Protein AF-A0A931IGM1-F1 (afdb_monomer_lite)

Sequence (105 aa):
MSWKDHHLRSAIVQTVLDRAAADPADPELFADLPDLDRLFGGPEGLLTHLRYRWNNHLAAKTDQAMTEGKSVADVHLELCAEQPALRALLDAHLHTRDAASAMAR

pLDDT: mean 90.63, std 15.36, range [40.34, 98.44]

Foldseek 3Di:
DDPVLVVLLVVQLVQLLVVLVVPLQDPCSQPPRPCCCVNQVHPVSNLVVLVVVLVVVLVVQVVVCVVVVDDSVVSVVVSCVVRVSSVSNNVSCVVVVVVVVVVVD

Secondary structure (DSSP, 8-state):
--HHHHHHHHHHHHHHHHHHHH-TT-TTTTTT-TTHHHHHSSHHHHHHHHHHHHHHHHHHHHHHHHHHT--HHHHHHHHHHHSHHHHHHHHHHHHHHHHHHHHT-

Structure (mmCIF, N/CA/C/O backbone):
data_AF-A0A931IGM1-F1
#
_entry.id   AF-A0A931IGM1-F1
#
loop_
_atom_site.group_PDB
_atom_site.id
_atom_site.type_symbol
_atom_site.label_atom_id
_atom_site.label_alt_id
_atom_site.label_comp_id
_atom_site.label_asym_id
_atom_site.label_entity_id
_atom_site.label_seq_id
_atom_site.pdbx_PDB_ins_code
_atom_site.Cartn_x
_atom_site.Cartn_y
_atom_site.Cartn_z
_atom_site.occupancy
_atom_site.B_iso_or_equiv
_atom_site.auth_seq_id
_atom_site.auth_comp_id
_atom_site.auth_asym_id
_atom_site.auth_atom_id
_atom_site.pdbx_PDB_model_num
ATOM 1 N N . MET A 1 1 ? 7.891 19.972 -4.138 1.00 73.56 1 MET A N 1
ATOM 2 C CA . MET A 1 1 ? 7.266 18.907 -4.953 1.00 73.56 1 MET A CA 1
ATOM 3 C C . MET A 1 1 ? 6.210 19.546 -5.842 1.00 73.56 1 MET A C 1
ATOM 5 O O . MET A 1 1 ? 5.477 20.385 -5.333 1.00 73.56 1 MET A O 1
ATOM 9 N N . SER A 1 2 ? 6.178 19.238 -7.142 1.00 94.12 2 SER A N 1
ATOM 10 C CA . SER A 1 2 ? 5.201 19.833 -8.071 1.00 94.12 2 SER A CA 1
ATOM 11 C C . SER A 1 2 ? 3.855 19.094 -8.042 1.00 94.12 2 SER A C 1
ATOM 13 O O . SER A 1 2 ? 3.781 17.942 -7.616 1.00 94.12 2 SER A O 1
ATOM 15 N N . TRP A 1 3 ? 2.790 19.728 -8.546 1.00 94.25 3 TRP A N 1
ATOM 16 C CA . TRP A 1 3 ? 1.489 19.071 -8.762 1.00 94.25 3 TRP A CA 1
ATOM 17 C C . TRP A 1 3 ? 1.606 17.827 -9.655 1.00 94.25 3 TRP A C 1
ATOM 19 O O . TRP A 1 3 ? 0.997 16.791 -9.395 1.00 94.25 3 TRP A O 1
ATOM 29 N N . LYS A 1 4 ? 2.463 17.906 -10.678 1.00 95.38 4 LYS A N 1
ATOM 30 C CA . LYS A 1 4 ? 2.774 16.782 -11.562 1.00 95.38 4 LYS A CA 1
ATOM 31 C C . LYS A 1 4 ? 3.407 15.619 -10.792 1.00 95.38 4 LYS A C 1
ATOM 33 O O . LYS A 1 4 ? 2.979 14.483 -10.964 1.00 95.38 4 LYS A O 1
ATOM 38 N N . ASP A 1 5 ? 4.379 15.895 -9.919 1.00 95.88 5 ASP A N 1
ATOM 39 C CA . ASP A 1 5 ? 5.010 14.851 -9.098 1.00 95.88 5 ASP A CA 1
ATOM 40 C C . ASP A 1 5 ? 4.007 14.194 -8.146 1.00 95.88 5 ASP A C 1
ATOM 42 O O . ASP A 1 5 ? 4.062 12.984 -7.951 1.00 95.88 5 ASP A O 1
ATOM 46 N N . HIS A 1 6 ? 3.072 14.963 -7.577 1.00 95.38 6 HIS A N 1
ATOM 47 C CA . HIS A 1 6 ? 2.016 14.409 -6.730 1.00 95.38 6 HIS A CA 1
ATOM 48 C C . HIS A 1 6 ? 1.179 13.365 -7.485 1.00 95.38 6 HIS A C 1
ATOM 50 O O . HIS A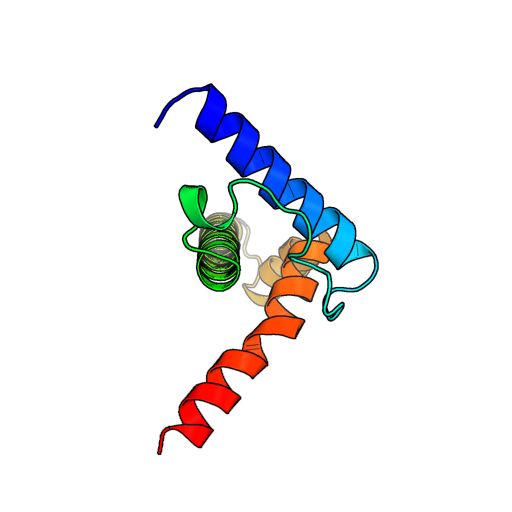 1 6 ? 1.030 12.241 -7.010 1.00 95.38 6 HIS A O 1
ATOM 56 N N . HIS A 1 7 ? 0.707 13.694 -8.691 1.00 96.62 7 HIS A N 1
ATOM 57 C CA . HIS A 1 7 ? -0.058 12.749 -9.507 1.00 96.62 7 HIS A CA 1
ATOM 58 C C . HIS A 1 7 ? 0.747 11.522 -9.937 1.00 96.62 7 HIS A C 1
ATOM 60 O O . HIS A 1 7 ? 0.215 10.416 -9.892 1.00 96.62 7 HIS A O 1
ATOM 66 N N . LEU A 1 8 ? 2.020 11.689 -10.307 1.00 97.25 8 LEU A N 1
ATOM 67 C CA . LEU A 1 8 ? 2.883 10.560 -10.669 1.00 97.25 8 LEU A CA 1
ATOM 68 C C . LEU A 1 8 ? 3.103 9.614 -9.485 1.00 97.25 8 LEU A C 1
ATOM 70 O O . LEU A 1 8 ? 3.013 8.400 -9.643 1.00 97.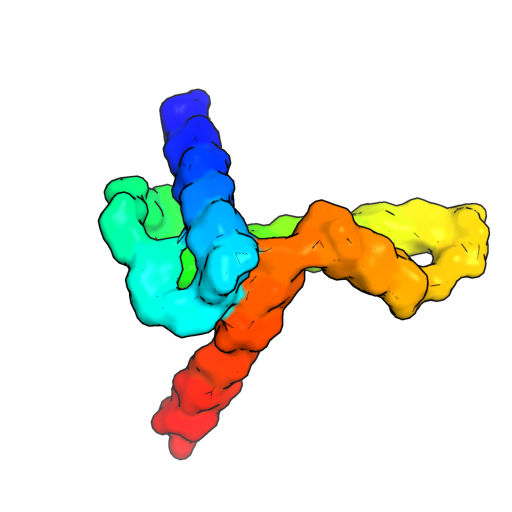25 8 LEU A O 1
ATOM 74 N N . ARG A 1 9 ? 3.314 10.156 -8.279 1.00 97.69 9 ARG A N 1
ATOM 75 C CA . ARG A 1 9 ? 3.409 9.346 -7.057 1.00 97.69 9 ARG A CA 1
ATOM 76 C C . ARG A 1 9 ? 2.133 8.548 -6.812 1.00 97.69 9 ARG A C 1
ATOM 78 O O . ARG A 1 9 ? 2.219 7.361 -6.516 1.00 97.69 9 ARG A O 1
ATOM 85 N N . SER A 1 10 ? 0.966 9.184 -6.938 1.00 97.38 10 SER A N 1
ATOM 86 C CA . SER A 1 10 ? -0.320 8.497 -6.794 1.00 97.38 10 SER A CA 1
ATOM 87 C C . SER A 1 10 ? -0.498 7.399 -7.841 1.00 97.38 10 SER A C 1
ATOM 89 O O . SER A 1 10 ? -0.928 6.310 -7.478 1.00 97.38 10 SER A O 1
ATOM 91 N N . ALA A 1 11 ? -0.132 7.653 -9.100 1.00 98.06 11 ALA A N 1
ATOM 92 C CA . ALA A 1 11 ? -0.226 6.665 -10.172 1.00 98.06 11 ALA A CA 1
ATOM 93 C C . ALA A 1 11 ? 0.660 5.441 -9.900 1.00 98.06 11 ALA A C 1
ATOM 95 O O . ALA A 1 11 ? 0.167 4.323 -9.950 1.00 98.06 11 ALA A O 1
ATOM 96 N N . ILE A 1 12 ? 1.926 5.645 -9.517 1.00 98.44 12 ILE A N 1
ATOM 97 C CA . ILE A 1 12 ? 2.848 4.554 -9.157 1.00 98.44 12 ILE A CA 1
ATOM 98 C C . ILE A 1 12 ? 2.283 3.711 -8.008 1.00 98.44 12 ILE A C 1
ATOM 100 O O . ILE A 1 12 ? 2.283 2.485 -8.083 1.00 98.44 12 ILE A O 1
ATOM 104 N N . VAL A 1 13 ? 1.773 4.362 -6.956 1.00 98.31 13 VAL A N 1
ATOM 105 C CA . VAL A 1 13 ? 1.161 3.666 -5.815 1.00 98.31 13 VAL A CA 1
ATOM 106 C C . VAL A 1 13 ? -0.038 2.830 -6.256 1.00 98.31 13 VAL A C 1
ATOM 108 O O . VAL A 1 13 ? -0.134 1.679 -5.844 1.00 98.31 13 VAL A O 1
ATOM 111 N N . GLN A 1 14 ? -0.937 3.383 -7.075 1.00 98.19 14 GLN A N 1
ATOM 112 C CA . GLN A 1 14 ? -2.111 2.646 -7.550 1.00 98.19 14 GLN A CA 1
ATOM 113 C C . GLN A 1 14 ? -1.708 1.462 -8.423 1.00 98.19 14 GLN A C 1
ATOM 115 O O . GLN A 1 14 ? -2.107 0.349 -8.116 1.00 98.19 14 GLN A O 1
ATOM 120 N N . THR A 1 15 ? -0.821 1.655 -9.403 1.00 98.44 15 THR A N 1
ATOM 121 C CA . THR A 1 15 ? -0.343 0.561 -10.260 1.00 98.44 15 THR A CA 1
ATOM 122 C C . THR A 1 15 ? 0.244 -0.595 -9.449 1.00 98.44 15 THR A C 1
ATOM 124 O O . THR A 1 15 ? -0.047 -1.754 -9.726 1.00 98.44 15 THR A O 1
ATOM 127 N N . VAL A 1 16 ? 1.060 -0.305 -8.432 1.00 98.25 16 VAL A N 1
ATOM 128 C CA . VAL A 1 16 ? 1.662 -1.348 -7.586 1.00 98.25 16 VAL A CA 1
ATOM 129 C C . VAL A 1 16 ? 0.619 -2.051 -6.720 1.00 98.25 16 VAL A C 1
ATOM 131 O O . VAL A 1 16 ? 0.689 -3.266 -6.564 1.00 98.25 16 VAL A O 1
ATOM 134 N N . LEU A 1 17 ? -0.360 -1.323 -6.176 1.00 98.31 17 LEU A N 1
ATOM 135 C CA . LEU A 1 17 ? -1.446 -1.932 -5.403 1.00 98.31 17 LEU A CA 1
ATOM 136 C C . LEU A 1 17 ? -2.384 -2.768 -6.283 1.00 98.31 17 LEU A C 1
ATOM 138 O O . LEU A 1 17 ? -2.807 -3.833 -5.847 1.00 98.31 17 LEU A O 1
ATOM 142 N N . ASP A 1 18 ? -2.655 -2.336 -7.515 1.00 98.31 18 ASP A N 1
ATOM 143 C CA . ASP A 1 18 ? -3.458 -3.084 -8.486 1.00 98.31 18 ASP A CA 1
ATOM 144 C C . ASP A 1 18 ? -2.764 -4.395 -8.878 1.00 98.31 18 ASP A C 1
ATOM 146 O O . ASP A 1 18 ? -3.395 -5.451 -8.903 1.00 98.31 18 ASP A O 1
ATOM 150 N N . ARG A 1 19 ? -1.445 -4.359 -9.116 1.00 97.88 19 ARG A N 1
ATOM 151 C CA . ARG A 1 19 ? -0.649 -5.574 -9.357 1.00 97.88 19 ARG A CA 1
ATOM 152 C C . ARG A 1 19 ? -0.619 -6.480 -8.124 1.00 97.88 19 ARG A C 1
ATOM 154 O O . ARG A 1 19 ? -0.858 -7.676 -8.244 1.00 97.88 19 ARG A O 1
ATOM 161 N N . ALA A 1 20 ? -0.421 -5.911 -6.933 1.00 97.44 20 ALA A N 1
ATOM 162 C CA . ALA A 1 20 ? -0.378 -6.673 -5.684 1.00 97.44 20 ALA A CA 1
ATOM 163 C C . ALA A 1 20 ? -1.732 -7.296 -5.310 1.00 97.44 20 ALA A C 1
ATOM 165 O O . ALA A 1 20 ? -1.773 -8.284 -4.581 1.00 97.44 20 ALA A O 1
ATOM 166 N N . ALA A 1 21 ? -2.840 -6.731 -5.795 1.00 97.12 21 ALA A N 1
ATOM 167 C CA . ALA A 1 21 ? -4.160 -7.334 -5.659 1.00 97.12 21 ALA A CA 1
ATOM 168 C C . ALA A 1 21 ? -4.293 -8.636 -6.470 1.00 97.12 21 ALA A C 1
ATOM 170 O O . ALA A 1 21 ? -5.082 -9.499 -6.088 1.00 97.12 21 ALA A O 1
ATOM 171 N N . ALA A 1 22 ? -3.538 -8.779 -7.566 1.00 97.56 22 ALA A N 1
ATOM 172 C CA . ALA A 1 22 ? -3.470 -10.008 -8.352 1.00 97.56 22 ALA A CA 1
ATOM 173 C C . ALA A 1 22 ? -2.443 -10.994 -7.774 1.00 97.56 22 ALA A C 1
ATOM 175 O O . ALA A 1 22 ? -2.794 -12.142 -7.504 1.00 97.56 22 ALA A O 1
ATOM 176 N N . ASP A 1 23 ? -1.205 -10.542 -7.558 1.00 97.25 23 ASP A N 1
ATOM 177 C CA . ASP A 1 23 ? -0.149 -11.317 -6.905 1.00 97.25 23 ASP A CA 1
ATOM 178 C C . ASP A 1 23 ? 0.837 -10.381 -6.167 1.00 97.25 23 ASP A C 1
ATOM 180 O O . ASP A 1 23 ? 1.621 -9.669 -6.799 1.00 97.25 23 ASP A O 1
ATOM 184 N N . PRO A 1 24 ? 0.830 -10.348 -4.821 1.00 96.00 24 PRO A N 1
ATOM 185 C CA . PRO A 1 24 ? 1.723 -9.490 -4.039 1.00 96.00 24 PRO A CA 1
ATOM 186 C C . PRO A 1 24 ? 3.192 -9.950 -4.041 1.00 96.00 24 PRO A C 1
ATOM 188 O O . PRO A 1 24 ? 4.064 -9.186 -3.612 1.00 96.00 24 PRO A O 1
ATOM 191 N N . ALA A 1 25 ? 3.473 -11.179 -4.488 1.00 93.44 25 ALA A N 1
ATOM 192 C CA . ALA A 1 25 ? 4.813 -11.758 -4.563 1.00 93.44 25 ALA A CA 1
ATOM 193 C C . ALA A 1 25 ? 5.381 -11.785 -5.995 1.00 93.44 25 ALA A C 1
ATOM 195 O O . ALA A 1 25 ? 6.476 -12.314 -6.195 1.00 93.44 25 ALA A O 1
ATOM 196 N N . ASP A 1 26 ? 4.668 -11.205 -6.968 1.00 94.44 26 ASP A N 1
ATOM 197 C CA . ASP A 1 26 ? 5.101 -11.139 -8.364 1.00 94.44 26 ASP A CA 1
ATOM 198 C C . ASP A 1 26 ? 6.495 -10.481 -8.476 1.00 94.44 26 ASP A C 1
ATOM 200 O O . ASP A 1 26 ? 6.678 -9.347 -8.010 1.00 94.44 26 ASP A O 1
ATOM 204 N N . PRO A 1 27 ? 7.501 -11.142 -9.084 1.00 91.31 27 PRO A N 1
ATOM 205 C CA . PRO A 1 27 ? 8.808 -10.526 -9.315 1.00 91.31 27 PRO A CA 1
ATOM 206 C C . PRO A 1 27 ? 8.734 -9.249 -10.173 1.00 91.31 27 PRO A C 1
ATOM 208 O O . PRO A 1 27 ? 9.575 -8.365 -10.011 1.00 91.31 27 PRO A O 1
ATOM 211 N N . GLU A 1 28 ? 7.715 -9.106 -11.025 1.00 94.94 28 GLU A N 1
ATOM 212 C CA . GLU A 1 28 ? 7.520 -7.956 -11.917 1.00 94.94 28 GLU A CA 1
ATOM 213 C C . GLU A 1 28 ? 6.659 -6.842 -11.294 1.00 94.94 28 GLU A C 1
ATOM 215 O O . GLU A 1 28 ? 6.319 -5.852 -11.951 1.00 94.94 28 GLU A O 1
ATOM 220 N N . LEU A 1 29 ? 6.338 -6.934 -9.998 1.00 95.94 29 LEU A N 1
ATOM 221 C CA . LEU A 1 29 ? 5.466 -5.979 -9.309 1.00 95.94 29 LEU A CA 1
ATOM 222 C C . LEU A 1 29 ? 5.913 -4.516 -9.485 1.00 95.94 29 LEU A C 1
ATOM 224 O O . LEU A 1 29 ? 5.082 -3.616 -9.651 1.00 95.94 29 LEU A O 1
ATOM 228 N N . PHE A 1 30 ? 7.226 -4.280 -9.494 1.00 97.00 30 PHE A N 1
ATOM 229 C CA . PHE A 1 30 ? 7.833 -2.953 -9.629 1.00 97.00 30 PHE A CA 1
ATOM 230 C C . PHE A 1 30 ? 8.380 -2.652 -11.034 1.00 97.00 30 PHE A C 1
ATOM 232 O O . PHE A 1 30 ? 8.965 -1.587 -11.240 1.00 97.00 30 PHE A O 1
ATOM 239 N N . ALA A 1 31 ? 8.189 -3.556 -11.999 1.00 96.69 31 ALA A N 1
ATOM 240 C CA . ALA A 1 31 ? 8.693 -3.400 -13.358 1.00 96.69 31 ALA A CA 1
ATOM 241 C C . ALA A 1 31 ? 7.926 -2.324 -14.142 1.00 96.69 31 ALA A C 1
ATOM 243 O O . ALA A 1 31 ? 6.751 -2.047 -13.876 1.00 96.69 31 ALA A O 1
ATOM 244 N N . ASP A 1 32 ? 8.590 -1.705 -15.118 1.00 96.31 32 ASP A N 1
ATOM 245 C CA . ASP A 1 32 ? 8.004 -0.702 -16.021 1.00 96.31 32 ASP A CA 1
ATOM 246 C C . ASP A 1 32 ? 7.322 0.486 -15.314 1.00 96.31 32 ASP A C 1
ATOM 248 O O . ASP A 1 32 ? 6.328 1.037 -15.790 1.00 96.31 32 ASP A O 1
ATOM 252 N N . LEU A 1 33 ? 7.859 0.902 -14.163 1.00 97.19 33 LEU A N 1
ATOM 253 C CA . LEU A 1 33 ? 7.407 2.083 -13.426 1.00 97.19 33 LEU A CA 1
ATOM 254 C C . LEU A 1 33 ? 8.382 3.245 -13.648 1.00 97.19 33 LEU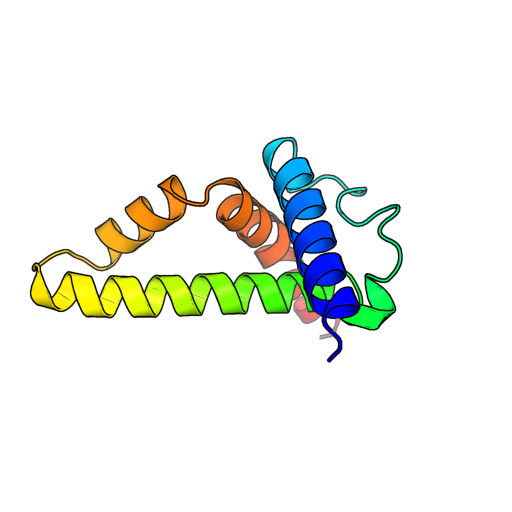 A C 1
ATOM 256 O O . LEU A 1 33 ? 9.313 3.431 -12.853 1.00 97.19 33 LEU A O 1
ATOM 260 N N . PRO A 1 34 ? 8.196 4.050 -14.714 1.00 93.25 34 PRO A N 1
ATOM 261 C CA . PRO A 1 34 ? 9.010 5.239 -14.905 1.00 93.25 34 PRO A CA 1
ATOM 262 C C . PRO A 1 34 ? 8.864 6.152 -13.685 1.00 93.25 34 PRO A C 1
ATOM 264 O O . PRO A 1 34 ? 7.808 6.222 -13.061 1.00 93.25 34 PRO A O 1
ATOM 267 N N . ASP A 1 35 ? 9.943 6.848 -13.337 1.00 96.69 35 ASP A N 1
ATOM 268 C CA . ASP A 1 35 ? 10.029 7.724 -12.166 1.00 96.69 35 ASP A CA 1
ATOM 269 C C . ASP A 1 35 ? 9.990 7.041 -10.785 1.00 96.69 35 ASP A C 1
ATOM 271 O O . ASP A 1 35 ? 10.121 7.757 -9.790 1.00 96.69 35 ASP A O 1
ATOM 275 N N . LEU A 1 36 ? 9.886 5.707 -10.675 1.00 97.69 36 LEU A N 1
ATOM 276 C CA . LEU A 1 36 ? 9.933 5.017 -9.374 1.00 97.69 36 LEU A CA 1
ATOM 277 C C . LEU A 1 36 ? 11.208 5.369 -8.593 1.00 97.69 36 LEU A C 1
ATOM 279 O O . LEU A 1 36 ? 11.135 5.794 -7.437 1.00 97.69 36 LEU A O 1
ATOM 283 N N . ASP A 1 37 ? 12.367 5.283 -9.247 1.00 97.19 37 ASP A N 1
ATOM 284 C CA . ASP A 1 37 ? 13.654 5.634 -8.641 1.00 97.19 37 ASP A CA 1
ATOM 285 C C . ASP A 1 37 ? 13.725 7.111 -8.256 1.00 97.19 37 ASP A C 1
ATOM 287 O O . ASP A 1 37 ? 14.105 7.456 -7.139 1.00 97.19 37 ASP A O 1
ATOM 291 N N . ARG A 1 38 ? 13.283 8.006 -9.144 1.00 97.00 38 ARG A N 1
ATOM 292 C CA . ARG A 1 38 ? 13.325 9.455 -8.907 1.00 97.00 38 ARG A CA 1
ATOM 293 C C . ARG A 1 38 ? 12.394 9.894 -7.775 1.00 97.00 38 ARG A C 1
ATOM 295 O O . ARG A 1 38 ? 12.740 10.795 -7.014 1.00 97.00 38 ARG A O 1
ATOM 302 N N . LEU A 1 39 ? 11.188 9.330 -7.705 1.00 97.75 39 LEU A N 1
ATOM 303 C CA . LEU A 1 39 ? 10.135 9.783 -6.794 1.00 97.75 39 LEU A CA 1
ATOM 304 C C . LEU A 1 39 ? 10.172 9.067 -5.448 1.00 97.75 39 LEU A C 1
ATOM 306 O O . LEU A 1 39 ? 9.806 9.669 -4.437 1.00 97.75 39 LEU A O 1
ATOM 310 N N . PHE A 1 40 ? 10.588 7.805 -5.417 1.00 97.19 40 PHE A N 1
ATOM 311 C CA . PHE A 1 40 ? 10.581 7.005 -4.197 1.00 97.19 40 PHE A CA 1
ATOM 312 C C . PHE A 1 40 ? 11.970 6.548 -3.762 1.00 97.19 40 PHE A C 1
ATOM 314 O O . PHE A 1 40 ? 12.113 6.191 -2.601 1.00 97.19 40 PHE A O 1
ATOM 321 N N . GLY A 1 41 ? 12.992 6.610 -4.618 1.00 96.62 41 GLY A N 1
ATOM 322 C CA . GLY A 1 41 ? 14.284 5.973 -4.345 1.00 96.62 41 GLY A CA 1
ATOM 323 C C . GLY A 1 41 ? 14.260 4.466 -4.616 1.00 96.62 41 GLY A C 1
ATOM 324 O O . GLY A 1 41 ? 14.990 3.720 -3.970 1.00 96.62 41 GLY A O 1
ATOM 325 N N . GLY A 1 42 ? 13.387 4.025 -5.525 1.00 96.69 42 GLY A N 1
ATOM 326 C CA . GLY A 1 42 ? 13.251 2.633 -5.952 1.00 96.69 42 GLY A CA 1
ATOM 327 C C . GLY A 1 42 ? 12.184 1.848 -5.178 1.00 96.69 42 GLY A C 1
ATOM 328 O O . GLY A 1 42 ? 11.446 2.429 -4.368 1.00 96.69 42 GLY A O 1
ATOM 329 N N . PRO A 1 43 ? 12.087 0.523 -5.410 1.00 96.50 43 PRO A N 1
ATOM 330 C CA . PRO A 1 43 ? 11.087 -0.347 -4.781 1.00 96.50 43 PRO A CA 1
ATOM 331 C C . PRO A 1 43 ? 11.069 -0.266 -3.249 1.00 96.50 43 PRO A C 1
ATOM 333 O O . PRO A 1 43 ? 10.011 -0.099 -2.643 1.00 96.50 43 PRO A O 1
ATOM 336 N N . GLU A 1 44 ? 12.241 -0.282 -2.610 1.00 95.31 44 GLU A N 1
ATOM 337 C CA . GLU A 1 44 ? 12.373 -0.206 -1.146 1.00 95.31 44 GLU A CA 1
ATOM 338 C C . GLU A 1 44 ? 11.843 1.106 -0.561 1.00 95.31 44 GLU A C 1
ATOM 340 O O . GLU A 1 44 ? 11.218 1.144 0.508 1.00 95.31 44 GLU A O 1
ATOM 345 N N . GLY A 1 45 ? 12.064 2.207 -1.277 1.00 96.75 45 GLY A N 1
ATOM 346 C CA . GLY A 1 45 ? 11.556 3.508 -0.881 1.00 96.75 45 GLY A CA 1
ATOM 347 C C . GLY A 1 45 ? 10.036 3.605 -1.017 1.00 96.75 45 GLY A C 1
ATOM 348 O O . GLY A 1 45 ? 9.371 4.166 -0.139 1.00 96.75 45 GLY A O 1
ATOM 349 N N . LEU A 1 46 ? 9.458 2.975 -2.045 1.00 97.62 46 LEU A N 1
ATOM 350 C CA . LEU A 1 46 ? 8.007 2.846 -2.178 1.00 97.62 46 LEU A CA 1
ATOM 351 C C . LEU A 1 46 ? 7.421 1.963 -1.067 1.00 97.62 46 LEU A C 1
ATOM 353 O O . LEU A 1 46 ? 6.473 2.381 -0.404 1.00 97.62 46 LEU A O 1
ATOM 357 N N . LEU A 1 47 ? 8.008 0.797 -0.791 1.00 96.94 47 LEU A N 1
ATOM 358 C CA . LEU A 1 47 ? 7.585 -0.082 0.306 1.00 96.94 47 LEU A CA 1
ATOM 359 C C . LEU A 1 47 ? 7.650 0.628 1.664 1.00 96.94 47 LEU A C 1
ATOM 361 O O . LEU A 1 47 ? 6.744 0.508 2.491 1.00 96.94 47 LEU A O 1
ATOM 365 N N . THR A 1 48 ? 8.693 1.425 1.891 1.00 96.88 48 THR A N 1
ATOM 366 C CA . THR A 1 48 ? 8.824 2.248 3.099 1.00 96.88 48 THR A CA 1
ATOM 367 C C . THR A 1 48 ? 7.728 3.305 3.186 1.00 96.88 48 THR A C 1
ATOM 369 O O . THR A 1 48 ? 7.120 3.466 4.246 1.00 96.88 48 THR A O 1
ATOM 372 N N . HIS A 1 49 ? 7.418 3.979 2.077 1.00 97.19 49 HIS A N 1
ATOM 373 C CA . HIS A 1 49 ? 6.307 4.924 2.007 1.00 97.19 49 HIS A CA 1
ATOM 374 C C . HIS A 1 49 ? 4.953 4.257 2.307 1.00 97.19 49 HIS A C 1
ATOM 376 O O . HIS A 1 49 ? 4.160 4.790 3.085 1.00 97.19 49 HIS A O 1
ATOM 382 N N . LEU A 1 50 ? 4.700 3.074 1.743 1.00 97.81 50 LEU A N 1
ATOM 383 C CA . LEU A 1 50 ? 3.467 2.311 1.952 1.00 97.81 50 LEU A CA 1
ATOM 384 C C . LEU A 1 50 ? 3.320 1.819 3.398 1.00 97.81 50 LEU A C 1
ATOM 386 O O . LEU A 1 50 ? 2.248 1.951 3.987 1.00 97.81 50 LEU A O 1
ATOM 390 N N . ARG A 1 51 ? 4.408 1.344 4.013 1.00 97.44 51 ARG A N 1
ATOM 391 C CA . ARG A 1 51 ? 4.447 0.977 5.436 1.00 97.44 51 ARG A CA 1
ATOM 392 C C . ARG A 1 51 ? 4.185 2.175 6.346 1.00 97.44 51 ARG A C 1
ATOM 394 O O . ARG A 1 51 ? 3.432 2.054 7.308 1.00 97.44 51 ARG A O 1
ATOM 401 N N . TYR A 1 52 ? 4.763 3.336 6.033 1.00 97.06 52 TYR A N 1
ATOM 402 C CA . TYR A 1 52 ? 4.470 4.573 6.761 1.00 97.06 52 TYR A CA 1
ATOM 403 C C . TYR A 1 52 ? 2.981 4.932 6.668 1.00 97.06 52 TYR A C 1
ATOM 405 O O . TYR A 1 52 ? 2.351 5.204 7.689 1.00 97.06 52 TYR A O 1
ATOM 413 N N . ARG A 1 53 ? 2.393 4.857 5.467 1.00 97.19 53 ARG A N 1
ATOM 414 C CA . ARG A 1 53 ? 0.960 5.103 5.252 1.00 97.19 53 ARG A CA 1
ATOM 415 C C . ARG A 1 53 ? 0.080 4.132 6.047 1.00 97.19 53 ARG A C 1
ATOM 417 O O . ARG A 1 53 ? -0.880 4.583 6.669 1.00 97.19 53 ARG A O 1
ATOM 424 N N . TRP A 1 54 ? 0.406 2.837 6.050 1.00 97.94 54 TRP A N 1
ATOM 425 C CA . TRP A 1 54 ? -0.299 1.827 6.848 1.00 97.94 54 TRP A CA 1
ATOM 426 C C . TRP A 1 54 ? -0.265 2.168 8.339 1.00 97.94 54 TRP A C 1
ATOM 428 O O . TRP A 1 54 ? -1.315 2.286 8.964 1.00 97.94 54 TRP A O 1
ATOM 438 N N . ASN A 1 55 ? 0.930 2.398 8.890 1.00 97.19 55 ASN A N 1
ATOM 439 C CA . ASN A 1 55 ? 1.108 2.699 10.310 1.00 97.19 55 ASN A CA 1
ATOM 440 C C . ASN A 1 55 ? 0.372 3.978 10.723 1.00 97.19 55 ASN A C 1
ATOM 442 O O . ASN A 1 55 ? -0.250 4.007 11.779 1.00 97.19 55 ASN A O 1
ATOM 446 N N . ASN A 1 56 ? 0.408 5.015 9.883 1.00 98.06 56 ASN A N 1
ATOM 447 C CA . ASN A 1 56 ? -0.292 6.265 10.158 1.00 98.06 56 ASN A CA 1
ATOM 448 C C . ASN A 1 56 ? -1.819 6.077 10.180 1.00 98.06 56 ASN A C 1
ATOM 450 O O . ASN A 1 56 ? -2.489 6.618 11.054 1.00 98.06 56 ASN A O 1
ATOM 454 N N . HIS A 1 57 ? -2.377 5.286 9.255 1.00 97.88 57 HIS A N 1
ATOM 455 C CA . HIS A 1 57 ? -3.816 5.003 9.250 1.00 97.88 57 HIS A CA 1
ATOM 456 C C . HIS A 1 57 ? -4.220 4.112 10.435 1.00 97.88 57 HIS A C 1
ATOM 458 O O . HIS A 1 57 ? -5.225 4.378 11.089 1.00 97.88 57 HIS A O 1
ATOM 464 N N . LEU A 1 58 ? -3.408 3.102 10.763 1.00 97.38 58 LEU A N 1
ATOM 465 C CA . LEU A 1 58 ? -3.644 2.248 11.924 1.00 97.38 58 LEU A CA 1
ATOM 466 C C . LEU A 1 58 ? -3.632 3.048 13.231 1.00 97.38 58 LEU A C 1
ATOM 468 O O . LEU A 1 58 ? -4.517 2.851 14.061 1.00 97.38 58 LEU A O 1
ATOM 472 N N . ALA A 1 59 ? -2.678 3.969 13.400 1.00 96.56 59 ALA A N 1
ATOM 473 C CA . ALA A 1 59 ? -2.623 4.858 14.558 1.00 96.56 59 ALA A CA 1
ATOM 474 C C . ALA A 1 59 ? -3.892 5.716 14.660 1.00 96.56 59 ALA A C 1
ATOM 476 O O . ALA A 1 59 ? -4.575 5.672 15.677 1.00 96.56 59 ALA A O 1
ATOM 477 N N . ALA A 1 60 ? -4.276 6.388 13.569 1.00 96.62 60 ALA A N 1
ATOM 478 C CA . ALA A 1 60 ? -5.472 7.230 13.545 1.00 96.62 60 ALA A CA 1
ATOM 479 C C . ALA A 1 60 ? -6.757 6.450 13.884 1.00 96.62 60 ALA A C 1
ATOM 481 O O . ALA A 1 60 ? -7.588 6.919 14.660 1.00 96.62 60 ALA A O 1
ATOM 482 N N . LYS A 1 61 ? -6.914 5.234 13.344 1.00 96.00 61 LYS A N 1
ATOM 483 C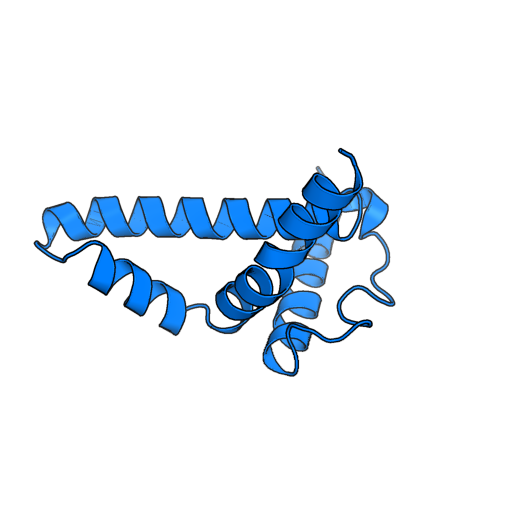 CA . LYS A 1 61 ? -8.058 4.378 13.681 1.00 96.00 61 LYS A CA 1
ATOM 484 C C . LYS A 1 61 ? -8.019 3.870 15.117 1.00 96.00 61 LYS A C 1
ATOM 486 O O . LYS A 1 61 ? -9.068 3.738 15.738 1.00 96.00 61 LYS A O 1
ATOM 491 N N . THR A 1 62 ? -6.831 3.577 15.640 1.00 96.06 62 THR A N 1
ATOM 492 C CA . THR A 1 62 ? -6.669 3.142 17.032 1.00 96.06 62 THR A CA 1
ATOM 493 C C . THR A 1 62 ? -7.088 4.253 17.989 1.00 96.06 62 THR A C 1
ATOM 495 O O . THR A 1 62 ? -7.855 3.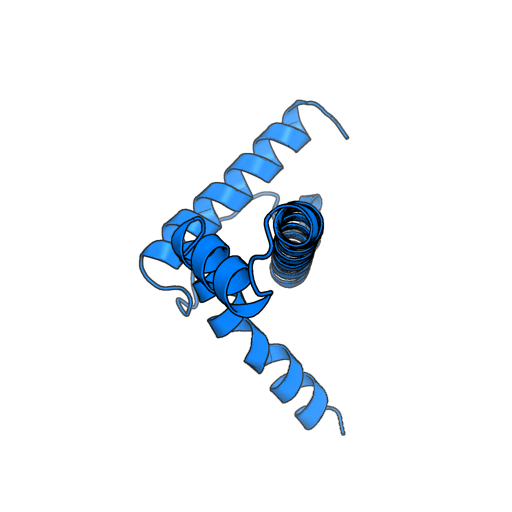993 18.913 1.00 96.06 62 THR A O 1
ATOM 498 N N . ASP A 1 63 ? -6.679 5.493 17.719 1.00 94.75 63 ASP A N 1
ATOM 499 C CA . ASP A 1 63 ? -7.073 6.659 18.514 1.00 94.75 63 ASP A CA 1
ATOM 500 C C . ASP A 1 63 ? -8.601 6.845 18.526 1.00 94.75 63 ASP A C 1
ATOM 502 O O . ASP A 1 63 ? -9.204 7.081 19.576 1.00 94.75 63 ASP A O 1
ATOM 506 N N . GLN A 1 64 ? -9.258 6.667 17.375 1.00 92.38 64 GLN A N 1
ATOM 507 C CA . GLN A 1 64 ? -10.719 6.701 17.291 1.00 92.38 64 GLN A CA 1
ATOM 508 C C . GLN A 1 64 ? -11.369 5.547 18.078 1.00 92.38 64 GLN A C 1
ATOM 510 O O . GLN A 1 64 ? -12.283 5.768 18.874 1.00 92.38 64 GLN A O 1
ATOM 515 N N . ALA A 1 65 ? -10.867 4.324 17.913 1.00 92.25 65 ALA A N 1
ATOM 516 C CA . ALA A 1 65 ? -11.379 3.123 18.568 1.00 92.25 65 ALA A CA 1
ATOM 517 C C . ALA A 1 65 ? -11.302 3.169 20.098 1.00 92.25 65 ALA A C 1
ATOM 519 O O . ALA A 1 65 ? -12.191 2.637 20.765 1.00 92.25 65 ALA A O 1
ATOM 520 N N . MET A 1 66 ? -10.297 3.850 20.660 1.00 89.94 66 MET A N 1
ATOM 521 C CA . MET A 1 66 ? -10.205 4.091 22.105 1.00 89.94 66 MET A CA 1
ATOM 522 C C . MET A 1 66 ? -11.415 4.866 22.646 1.00 89.94 66 MET A C 1
ATOM 524 O O . MET A 1 66 ? -11.810 4.657 23.790 1.00 89.94 66 MET A O 1
ATOM 528 N N . THR A 1 67 ? -12.032 5.717 21.823 1.00 91.31 67 THR A N 1
ATOM 529 C CA . THR A 1 67 ? -13.256 6.453 22.180 1.00 91.31 67 THR A CA 1
ATOM 530 C C . THR A 1 67 ? -14.512 5.581 22.034 1.00 91.31 67 THR A C 1
ATOM 532 O O . THR A 1 67 ? -15.496 5.786 22.739 1.00 91.31 67 THR A O 1
ATOM 535 N N . GLU A 1 68 ? -14.474 4.580 21.151 1.00 90.94 68 GLU A N 1
ATOM 536 C CA . GLU A 1 68 ? -15.591 3.675 20.832 1.00 90.94 68 GLU A CA 1
ATOM 537 C C . GLU A 1 68 ? -15.582 2.367 21.651 1.00 90.94 68 GLU A C 1
ATOM 539 O O . GLU A 1 68 ? -16.519 1.575 21.562 1.00 90.94 68 GLU A O 1
ATOM 544 N N . GLY A 1 69 ? -14.534 2.118 22.446 1.00 91.50 69 GLY A N 1
ATOM 545 C CA . GLY A 1 69 ? -14.369 0.887 23.228 1.00 91.50 69 GLY A CA 1
ATOM 546 C C . GLY A 1 69 ? -14.004 -0.351 22.398 1.00 91.50 69 GLY A C 1
ATOM 547 O O . GLY A 1 69 ? -14.163 -1.473 22.879 1.00 91.50 69 GLY A O 1
ATOM 548 N N . LYS A 1 70 ? -13.524 -0.169 21.160 1.00 92.88 70 LYS A N 1
ATOM 549 C CA . LYS A 1 70 ? -13.074 -1.265 20.286 1.00 92.88 70 LYS A CA 1
ATOM 550 C C . LYS A 1 70 ? -11.652 -1.706 20.632 1.00 92.88 70 LYS A C 1
ATOM 552 O O . LYS A 1 70 ? -10.825 -0.901 21.064 1.00 92.88 70 LYS A O 1
ATOM 557 N N . SER A 1 71 ? -11.342 -2.983 20.406 1.00 93.50 71 SER A N 1
ATOM 558 C CA . SER A 1 71 ? -9.985 -3.491 20.613 1.00 93.50 71 SER A CA 1
ATOM 559 C C . SER A 1 71 ? -9.055 -3.119 19.451 1.00 93.50 71 SER A C 1
ATOM 561 O O . SER A 1 71 ? -9.483 -2.962 18.308 1.00 93.50 71 SER A O 1
ATOM 563 N N . VAL A 1 72 ? -7.747 -3.044 19.721 1.00 91.44 72 VAL A N 1
ATOM 564 C CA . VAL A 1 72 ? -6.719 -2.839 18.680 1.00 91.44 72 VAL A CA 1
ATOM 565 C C . VAL A 1 72 ? -6.742 -3.965 17.636 1.00 91.44 72 VAL A C 1
ATOM 567 O O . VAL A 1 72 ? -6.473 -3.726 16.460 1.00 91.44 72 VAL A O 1
ATOM 570 N N . ALA A 1 73 ? -7.084 -5.191 18.048 1.00 94.31 73 ALA A N 1
ATOM 571 C CA . ALA A 1 73 ? -7.186 -6.331 17.143 1.00 94.31 73 ALA A CA 1
ATOM 572 C C . ALA A 1 73 ? -8.332 -6.152 16.135 1.00 94.31 73 ALA A C 1
ATOM 574 O O . ALA A 1 73 ? -8.124 -6.376 14.942 1.00 94.31 73 ALA A O 1
ATOM 575 N N . ASP A 1 74 ? -9.496 -5.678 16.589 1.00 95.56 74 ASP A N 1
ATOM 576 C CA . ASP A 1 74 ? -10.639 -5.401 15.710 1.00 95.56 74 ASP A CA 1
ATOM 577 C C . ASP A 1 74 ? -10.293 -4.305 14.700 1.00 95.56 74 ASP A C 1
ATOM 579 O O . ASP A 1 74 ? -10.503 -4.477 13.502 1.00 95.56 74 ASP A O 1
ATOM 583 N N . VAL A 1 75 ? -9.661 -3.219 15.156 1.00 96.69 75 VAL A N 1
ATOM 584 C CA . VAL A 1 75 ? -9.199 -2.124 14.286 1.00 96.69 75 VAL A CA 1
ATOM 585 C C . VAL A 1 75 ? -8.222 -2.614 13.223 1.00 96.69 75 VAL A C 1
ATOM 587 O O . VAL A 1 75 ? -8.304 -2.212 12.061 1.00 96.69 75 VAL A O 1
ATOM 590 N N . HIS A 1 76 ? -7.284 -3.479 13.610 1.00 96.12 76 HIS A N 1
ATOM 591 C CA . HIS A 1 76 ? -6.327 -4.052 12.676 1.00 96.12 76 HIS A CA 1
ATOM 592 C C . HIS A 1 76 ? -7.037 -4.892 11.604 1.00 96.12 76 HIS A C 1
ATOM 594 O O . HIS A 1 76 ? -6.749 -4.733 10.420 1.00 96.12 76 HIS A O 1
ATOM 600 N N . LEU A 1 77 ? -7.984 -5.751 11.997 1.00 97.00 77 LEU A N 1
ATOM 601 C CA . LEU A 1 77 ? -8.763 -6.570 11.062 1.00 97.00 77 LEU A CA 1
ATOM 602 C C . LEU A 1 77 ? -9.637 -5.716 10.134 1.00 97.00 77 LEU A C 1
ATOM 604 O O . LEU A 1 77 ? -9.663 -5.968 8.930 1.00 97.00 77 LEU A O 1
ATOM 608 N N . GLU A 1 78 ? -10.290 -4.678 10.663 1.00 97.00 78 GLU A N 1
ATOM 609 C CA . GLU A 1 78 ? -11.043 -3.704 9.866 1.00 97.00 78 GLU A CA 1
ATOM 610 C C . GLU A 1 78 ? -10.139 -3.031 8.821 1.00 97.00 78 GLU A C 1
ATOM 612 O O . GLU A 1 78 ? -10.487 -2.963 7.644 1.00 97.00 78 GLU A O 1
ATOM 617 N N . LEU A 1 79 ? -8.949 -2.569 9.219 1.00 97.75 79 LEU A N 1
ATOM 618 C CA . LEU A 1 79 ? -8.012 -1.915 8.304 1.00 97.75 79 LEU A CA 1
ATOM 619 C C . LEU A 1 79 ? -7.458 -2.877 7.239 1.00 97.75 79 LEU A C 1
ATOM 621 O O . LEU A 1 79 ? -7.273 -2.476 6.087 1.00 97.75 79 LEU A O 1
ATOM 625 N N . CYS A 1 80 ? -7.218 -4.142 7.596 1.00 97.94 80 CYS A N 1
ATOM 626 C CA . CYS A 1 80 ? -6.865 -5.184 6.629 1.00 97.94 80 CYS A CA 1
ATOM 627 C C . CYS A 1 80 ? -7.974 -5.375 5.589 1.00 97.94 80 CYS A C 1
ATOM 629 O O . CYS A 1 80 ? -7.674 -5.485 4.403 1.00 97.94 80 CYS A O 1
ATOM 631 N N . ALA A 1 81 ? -9.239 -5.391 6.019 1.00 97.94 81 ALA A N 1
ATOM 632 C CA . ALA A 1 81 ? -10.384 -5.542 5.125 1.00 97.94 81 ALA A CA 1
ATOM 633 C C . ALA A 1 81 ? -10.595 -4.317 4.216 1.00 97.94 81 ALA A C 1
ATOM 635 O O . ALA A 1 81 ? -11.007 -4.469 3.069 1.00 97.94 81 ALA A O 1
ATOM 636 N N . GLU A 1 82 ? -10.281 -3.112 4.694 1.00 98.06 82 GLU A N 1
ATOM 637 C CA . GLU A 1 82 ? -10.356 -1.879 3.900 1.00 98.06 82 GLU A CA 1
ATOM 638 C C . GLU A 1 82 ? -9.238 -1.754 2.860 1.00 98.06 82 GLU A C 1
ATOM 640 O O . GLU A 1 82 ? -9.435 -1.152 1.805 1.00 98.06 82 GLU A O 1
ATOM 645 N N . GLN A 1 83 ? -8.046 -2.274 3.159 1.00 98.12 83 GLN A N 1
ATOM 646 C CA . GLN A 1 83 ? -6.868 -2.146 2.299 1.00 98.12 83 GLN A CA 1
ATOM 647 C C . GLN A 1 83 ? -6.161 -3.500 2.092 1.00 98.12 83 GLN A C 1
ATOM 649 O O . GLN A 1 83 ? -4.977 -3.632 2.429 1.00 98.12 83 GLN A O 1
ATOM 654 N N . PRO A 1 84 ? -6.845 -4.504 1.507 1.00 97.94 84 PRO A N 1
ATOM 655 C CA . PRO A 1 84 ? -6.336 -5.873 1.431 1.00 97.94 84 PRO A CA 1
ATOM 656 C C . PRO A 1 84 ? -5.054 -5.980 0.598 1.00 97.94 84 PRO A C 1
ATOM 658 O O . PRO A 1 84 ? -4.097 -6.612 1.037 1.00 97.94 84 PRO A O 1
ATOM 661 N N . ALA A 1 85 ? -4.981 -5.296 -0.550 1.00 97.88 85 ALA A N 1
ATOM 662 C CA . ALA A 1 85 ? -3.795 -5.309 -1.411 1.00 97.88 85 ALA A CA 1
ATOM 663 C C . ALA A 1 85 ? -2.566 -4.682 -0.734 1.00 97.88 85 ALA A C 1
ATOM 665 O O . ALA A 1 85 ? -1.459 -5.202 -0.838 1.00 97.88 85 ALA A O 1
ATOM 666 N N . LEU A 1 86 ? -2.754 -3.590 0.019 1.00 98.00 86 LEU A N 1
ATOM 667 C CA . LEU A 1 86 ? -1.667 -2.962 0.774 1.00 98.00 86 LEU A CA 1
ATOM 668 C C . LEU A 1 86 ? -1.160 -3.888 1.881 1.00 98.00 86 LEU A C 1
ATOM 670 O O . LEU A 1 86 ? 0.049 -4.023 2.052 1.00 98.00 86 LEU A O 1
ATOM 674 N N . ARG A 1 87 ? -2.067 -4.523 2.632 1.00 97.38 87 ARG A N 1
ATOM 675 C CA . ARG A 1 87 ? -1.687 -5.475 3.680 1.00 97.38 87 ARG A CA 1
ATOM 676 C C . ARG A 1 87 ? -0.914 -6.653 3.088 1.00 97.38 87 ARG A C 1
ATOM 678 O O . ARG A 1 87 ? 0.199 -6.910 3.536 1.00 97.38 87 ARG A O 1
ATOM 685 N N . ALA A 1 88 ? -1.457 -7.278 2.043 1.00 96.19 88 ALA A N 1
ATOM 686 C CA . ALA A 1 88 ? -0.842 -8.411 1.360 1.00 96.19 88 ALA A CA 1
ATOM 687 C C . ALA A 1 88 ? 0.550 -8.069 0.802 1.00 96.19 88 ALA A C 1
ATOM 689 O O . ALA A 1 88 ? 1.495 -8.835 0.982 1.00 96.19 88 ALA A O 1
ATOM 690 N N . LEU A 1 89 ? 0.701 -6.884 0.203 1.00 96.88 89 LEU A N 1
ATOM 691 C CA . LEU A 1 89 ? 1.991 -6.386 -0.264 1.00 96.88 89 LEU A CA 1
ATOM 692 C C . LEU A 1 89 ? 3.000 -6.228 0.882 1.00 96.88 89 LEU A C 1
ATOM 694 O O . LEU A 1 89 ? 4.148 -6.647 0.771 1.00 96.88 89 LEU A O 1
ATOM 698 N N . LEU A 1 90 ? 2.593 -5.636 2.006 1.00 96.06 90 LEU A N 1
ATOM 699 C CA . LEU A 1 90 ? 3.485 -5.493 3.157 1.00 96.06 90 LEU A CA 1
ATOM 700 C C . LEU A 1 90 ? 3.858 -6.852 3.768 1.00 96.06 90 LEU A C 1
ATOM 702 O O . LEU A 1 90 ? 5.004 -7.017 4.174 1.00 96.06 90 LEU A O 1
ATOM 706 N N . ASP A 1 91 ? 2.938 -7.819 3.799 1.00 95.25 91 ASP A N 1
ATOM 707 C CA . ASP A 1 91 ? 3.189 -9.190 4.270 1.00 95.25 91 ASP A CA 1
ATOM 708 C C . ASP A 1 91 ? 4.201 -9.944 3.405 1.00 95.25 91 ASP A C 1
ATOM 710 O O . ASP A 1 91 ? 5.151 -10.535 3.932 1.00 95.25 91 ASP A O 1
ATOM 714 N N . ALA A 1 92 ? 4.049 -9.870 2.081 1.00 94.50 92 ALA A N 1
ATOM 715 C CA . ALA A 1 92 ? 4.963 -10.511 1.140 1.00 94.50 92 ALA A CA 1
ATOM 716 C C . ALA A 1 92 ? 6.399 -9.959 1.253 1.00 94.50 92 ALA A C 1
ATOM 718 O O . ALA A 1 92 ? 7.362 -10.710 1.119 1.00 94.50 92 ALA A O 1
ATOM 719 N N . HIS A 1 93 ? 6.554 -8.672 1.587 1.00 88.44 93 HIS A N 1
ATOM 720 C CA . HIS A 1 93 ? 7.855 -7.985 1.624 1.00 88.44 93 HIS A CA 1
ATOM 721 C C . HIS A 1 93 ? 8.393 -7.715 3.042 1.00 88.44 93 HIS A C 1
ATOM 723 O O . HIS A 1 93 ? 9.439 -7.086 3.208 1.00 88.44 93 HIS A O 1
ATOM 729 N N . LEU A 1 94 ? 7.721 -8.212 4.086 1.00 75.62 94 LEU A N 1
ATOM 730 C CA . LEU A 1 94 ? 8.217 -8.185 5.470 1.00 75.62 94 LEU A CA 1
ATOM 731 C C . LEU A 1 94 ? 9.439 -9.105 5.659 1.00 75.62 94 LEU A C 1
ATOM 733 O O . LEU A 1 94 ? 10.362 -8.758 6.392 1.00 75.62 94 LEU A O 1
ATOM 737 N N . HIS A 1 95 ? 9.481 -10.232 4.942 1.00 58.75 95 HIS A N 1
ATOM 738 C CA . HIS A 1 95 ? 10.488 -11.288 5.103 1.00 58.75 95 HIS A CA 1
ATOM 739 C C . HIS A 1 95 ? 11.814 -11.005 4.375 1.00 58.75 95 HIS A C 1
ATOM 741 O O . HIS A 1 95 ? 12.872 -11.479 4.793 1.00 58.75 95 HIS A O 1
ATOM 747 N N . THR A 1 96 ? 11.791 -10.193 3.315 1.00 54.00 96 THR A N 1
ATOM 748 C CA . THR A 1 96 ? 12.979 -9.867 2.505 1.00 54.00 96 THR A CA 1
ATOM 749 C C . THR A 1 96 ? 14.025 -9.092 3.310 1.00 54.00 96 THR A C 1
ATOM 751 O O . THR A 1 96 ? 15.230 -9.288 3.142 1.00 54.00 96 THR A O 1
ATOM 754 N N . ARG A 1 97 ? 13.579 -8.249 4.254 1.00 51.28 97 ARG A N 1
ATOM 755 C CA . ARG A 1 97 ? 14.470 -7.431 5.089 1.00 51.28 97 ARG A CA 1
ATOM 756 C C . ARG A 1 97 ? 15.194 -8.243 6.163 1.00 51.28 97 ARG A C 1
ATOM 758 O O . ARG A 1 97 ? 16.350 -7.949 6.468 1.00 5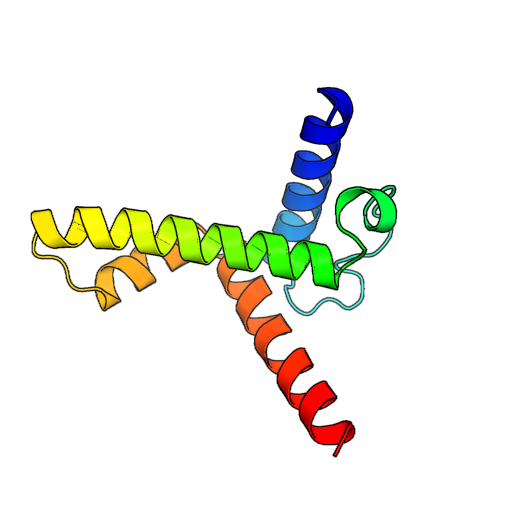1.28 97 ARG A O 1
ATOM 765 N N . ASP A 1 98 ? 14.541 -9.267 6.704 1.00 44.78 98 ASP A N 1
ATOM 766 C CA . ASP A 1 98 ? 15.135 -10.154 7.707 1.00 44.78 98 ASP A CA 1
ATOM 767 C C . ASP A 1 98 ? 16.141 -11.118 7.069 1.00 44.78 98 ASP A C 1
ATOM 769 O O . ASP A 1 98 ? 17.223 -11.317 7.621 1.00 44.78 98 ASP A O 1
ATOM 773 N N . ALA A 1 99 ? 15.862 -11.620 5.861 1.00 45.47 99 ALA A N 1
ATOM 774 C CA . ALA A 1 99 ? 16.801 -12.444 5.099 1.00 45.47 99 ALA A CA 1
ATOM 775 C C . ALA A 1 99 ? 18.070 -11.670 4.686 1.00 45.47 99 ALA A C 1
ATOM 777 O O . ALA A 1 99 ? 19.183 -12.155 4.890 1.00 45.47 99 ALA A O 1
ATOM 778 N N . ALA A 1 100 ? 17.927 -10.437 4.184 1.00 46.75 100 ALA A N 1
ATOM 779 C CA . ALA A 1 100 ? 19.067 -9.587 3.828 1.00 46.75 100 ALA A CA 1
ATOM 780 C C . ALA A 1 100 ? 19.900 -9.161 5.057 1.00 46.75 100 ALA A C 1
ATOM 782 O O . ALA A 1 100 ? 21.127 -9.112 4.993 1.00 46.75 100 ALA A O 1
ATOM 783 N N . SER A 1 101 ? 19.250 -8.899 6.198 1.00 41.91 101 SER A N 1
ATOM 784 C CA . SER A 1 101 ? 19.921 -8.565 7.467 1.00 41.91 101 SER A CA 1
ATOM 785 C C . SER A 1 101 ? 20.590 -9.778 8.132 1.00 41.91 101 SER A C 1
ATOM 787 O O . SER A 1 101 ? 21.566 -9.615 8.865 1.00 41.91 101 SER A O 1
ATOM 789 N N . ALA A 1 102 ? 20.094 -10.993 7.874 1.00 43.09 102 ALA A N 1
ATOM 790 C CA . ALA A 1 102 ? 20.698 -12.243 8.331 1.00 43.09 102 ALA A CA 1
ATOM 791 C C . ALA A 1 102 ? 21.911 -12.665 7.484 1.00 43.09 102 ALA A C 1
ATOM 793 O O . ALA A 1 102 ? 22.874 -13.172 8.043 1.00 43.09 102 ALA A O 1
ATOM 794 N N . MET A 1 103 ? 21.896 -12.425 6.167 1.00 40.34 103 MET A N 1
ATOM 795 C CA . MET A 1 103 ? 23.027 -12.724 5.270 1.00 40.34 103 MET A CA 1
ATOM 796 C C . MET A 1 103 ? 24.215 -11.757 5.410 1.00 40.34 103 MET A C 1
ATOM 798 O O . MET A 1 103 ? 25.315 -12.073 4.969 1.00 40.34 103 MET A O 1
ATOM 802 N N . ALA A 1 104 ? 24.007 -10.578 6.001 1.00 50.66 104 ALA A N 1
ATOM 803 C CA . ALA A 1 104 ? 25.046 -9.571 6.225 1.00 50.66 104 ALA A CA 1
ATOM 804 C C . ALA A 1 104 ? 25.809 -9.732 7.564 1.00 50.66 104 ALA A C 1
ATOM 806 O O . ALA A 1 104 ? 26.542 -8.820 7.951 1.00 50.66 104 ALA A O 1
ATOM 807 N N . ARG A 1 105 ? 25.617 -10.847 8.285 1.00 42.75 105 ARG A N 1
ATOM 808 C CA . ARG A 1 105 ? 26.287 -11.190 9.555 1.00 42.75 105 ARG A CA 1
ATOM 809 C C . ARG A 1 105 ? 27.114 -12.456 9.401 1.00 42.75 105 ARG A C 1
ATOM 811 O O . ARG A 1 105 ? 28.156 -12.527 10.085 1.00 42.75 105 ARG A O 1
#

Radius of gyration: 15.58 Å; chains: 1; bounding box: 42×33×39 Å

Organism: NCBI:txid2785916